Protein AF-A0A7V2N511-F1 (afdb_monomer)

pLDDT: mean 72.21, std 10.95, range [44.34, 90.38]

Radius of gyration: 24.69 Å; Cα contacts (8 Å, |Δi|>4): 48; chains: 1; bounding box: 57×44×59 Å

Mean predicted aligned error: 18.43 Å

Sequence (159 aa):
MSRYIRRYIRRMQRRLGLWLGAESDWLWAHAANCPRCQRRLQRAGRVELALSLLRAEPHAVDLAARANVQAIGTLQRSLRDTPQSRALQRVRPVTFWSWPGWVRLQPLAGAAACLLMILLIRGGLFHSVRTAQRCGRDAMHAYYAQRLGQDLADEIFTA

Solvent-accessible surface area (backbone atoms only — not comparable to full-atom values): 9058 Å² total; per-residue (Å²): 134,63,73,65,59,59,51,51,53,51,53,48,51,52,53,45,46,62,66,65,67,48,88,47,67,68,56,53,56,47,34,74,76,30,73,69,50,37,54,50,49,53,50,51,50,50,51,51,50,51,53,49,49,64,68,66,44,85,72,60,74,55,50,63,19,54,52,38,47,55,55,45,68,74,47,56,70,82,59,45,77,32,71,66,45,55,49,46,48,66,43,58,69,86,52,78,79,76,40,88,63,41,76,77,42,47,65,57,50,51,54,49,50,50,51,48,51,51,48,39,62,74,67,38,49,64,53,52,53,51,48,54,52,47,56,50,50,52,54,50,43,53,56,36,26,76,72,68,37,56,74,59,33,49,59,71,74,73,110

Structure (mmCIF, N/CA/C/O backbone):
data_AF-A0A7V2N511-F1
#
_entry.id   AF-A0A7V2N511-F1
#
loop_
_atom_site.group_PDB
_atom_site.id
_atom_site.type_symbol
_atom_site.label_atom_id
_atom_site.label_alt_id
_atom_site.label_comp_id
_atom_site.label_asym_id
_atom_site.label_entity_id
_atom_site.label_seq_id
_atom_site.pdbx_PDB_ins_code
_atom_site.Cartn_x
_atom_site.Cartn_y
_atom_site.Cartn_z
_atom_site.occupancy
_atom_site.B_iso_or_equiv
_atom_site.auth_seq_id
_atom_site.auth_comp_id
_atom_site.auth_asym_id
_atom_site.auth_atom_id
_atom_site.pdbx_PDB_model_num
ATOM 1 N N . MET A 1 1 ? -14.034 -15.732 15.225 1.00 51.34 1 MET A N 1
ATOM 2 C CA . MET A 1 1 ? -13.844 -16.090 13.796 1.00 51.34 1 MET A CA 1
ATOM 3 C C . MET A 1 1 ? -14.185 -17.567 13.577 1.00 51.34 1 MET A C 1
ATOM 5 O O . MET A 1 1 ? -13.462 -18.435 14.062 1.00 51.34 1 MET A O 1
ATOM 9 N N . SER A 1 2 ? -15.333 -17.845 12.944 1.00 53.03 2 SER A N 1
ATOM 10 C CA . SER A 1 2 ? -15.980 -19.170 12.906 1.00 53.03 2 SER A CA 1
ATOM 11 C C . SER A 1 2 ? -15.117 -20.251 12.237 1.00 53.03 2 SER A C 1
ATOM 13 O O . SER A 1 2 ? -14.504 -20.020 11.191 1.00 53.03 2 SER A O 1
ATOM 15 N N . ARG A 1 3 ? -15.088 -21.459 12.824 1.00 54.47 3 ARG A N 1
ATOM 16 C CA . ARG A 1 3 ? -14.373 -22.643 12.298 1.00 54.47 3 ARG A CA 1
ATOM 17 C C . ARG A 1 3 ? -14.799 -22.987 10.859 1.00 54.47 3 ARG A C 1
ATOM 19 O O . ARG A 1 3 ? -14.005 -23.556 10.112 1.00 54.47 3 ARG A O 1
ATOM 26 N N . TYR A 1 4 ? -16.001 -22.574 10.456 1.00 51.41 4 TYR A N 1
ATOM 27 C CA . TYR A 1 4 ? -16.537 -22.726 9.102 1.00 51.41 4 TYR A CA 1
ATOM 28 C C . TYR A 1 4 ? -15.780 -21.904 8.052 1.00 51.41 4 TYR A C 1
ATOM 30 O O . TYR A 1 4 ? -15.361 -22.444 7.030 1.00 51.41 4 TYR A O 1
ATOM 38 N N . ILE A 1 5 ? -15.505 -20.629 8.341 1.00 55.44 5 ILE A N 1
ATOM 39 C CA . ILE A 1 5 ? -14.792 -19.722 7.425 1.00 55.44 5 ILE A CA 1
ATOM 40 C C . ILE A 1 5 ? -13.360 -20.227 7.198 1.00 55.44 5 ILE A C 1
ATOM 42 O O . ILE A 1 5 ? -12.864 -20.250 6.074 1.00 55.44 5 ILE A O 1
ATOM 46 N N . ARG A 1 6 ? -12.723 -20.759 8.252 1.00 58.78 6 ARG A N 1
ATOM 47 C CA . ARG A 1 6 ? -11.382 -21.360 8.170 1.00 58.78 6 ARG A CA 1
ATOM 48 C C . ARG A 1 6 ? -11.332 -22.624 7.304 1.00 58.78 6 ARG A C 1
ATOM 50 O O . ARG A 1 6 ? -10.305 -22.880 6.682 1.00 58.78 6 ARG A O 1
ATOM 57 N N . ARG A 1 7 ? -12.410 -23.415 7.256 1.00 63.41 7 ARG A N 1
ATOM 58 C CA . ARG A 1 7 ? -12.517 -24.587 6.367 1.00 63.41 7 ARG A CA 1
ATOM 59 C C . ARG A 1 7 ? -12.796 -24.176 4.923 1.00 63.41 7 ARG A C 1
ATOM 61 O O . ARG A 1 7 ? -12.249 -24.790 4.010 1.00 63.41 7 ARG A O 1
ATOM 68 N N . TYR A 1 8 ? -13.589 -23.127 4.725 1.00 62.50 8 TYR A N 1
ATOM 69 C CA . TYR A 1 8 ? -13.904 -22.601 3.401 1.00 62.50 8 TYR A CA 1
ATOM 70 C C . TYR A 1 8 ? -12.673 -21.989 2.718 1.00 62.50 8 TYR A C 1
ATOM 72 O O . TYR A 1 8 ? -12.332 -22.385 1.606 1.00 62.50 8 TYR A O 1
ATOM 80 N N . ILE A 1 9 ? -11.926 -21.136 3.429 1.00 61.34 9 ILE A N 1
ATOM 81 C CA . ILE A 1 9 ? -10.683 -20.530 2.924 1.00 61.34 9 ILE A CA 1
ATOM 82 C C . ILE A 1 9 ? -9.636 -21.604 2.608 1.00 61.34 9 ILE A C 1
ATOM 84 O O . ILE A 1 9 ? -9.028 -21.559 1.545 1.00 61.34 9 ILE A O 1
ATOM 88 N N . ARG A 1 10 ? -9.481 -22.636 3.453 1.00 59.19 10 ARG A N 1
ATOM 89 C CA . ARG A 1 10 ? -8.560 -23.752 3.166 1.00 59.19 10 ARG A CA 1
ATOM 90 C C . ARG A 1 10 ? -8.971 -24.579 1.947 1.00 59.19 10 ARG A C 1
ATOM 92 O O . ARG A 1 10 ? -8.101 -25.043 1.217 1.00 59.19 10 ARG A O 1
ATOM 99 N N . ARG A 1 11 ? -10.273 -24.774 1.701 1.00 60.50 11 ARG A N 1
ATOM 100 C CA . ARG A 1 11 ? -10.750 -25.442 0.475 1.00 60.50 11 ARG A CA 1
ATOM 101 C C . ARG A 1 11 ? -10.500 -24.589 -0.766 1.00 60.50 11 ARG A C 1
ATOM 103 O O . ARG A 1 11 ? -10.072 -25.137 -1.776 1.00 60.50 11 ARG A O 1
ATOM 110 N N . MET A 1 12 ? -10.712 -23.275 -0.683 1.00 56.22 12 MET A N 1
ATOM 111 C CA . MET A 1 12 ? -10.367 -22.348 -1.765 1.00 56.22 12 MET A CA 1
ATOM 112 C C . MET A 1 12 ? -8.866 -22.330 -2.034 1.00 56.22 12 MET A C 1
ATOM 114 O O . MET A 1 12 ? -8.476 -22.506 -3.176 1.00 56.22 12 MET A O 1
ATOM 118 N N . GLN A 1 13 ? -8.026 -22.212 -1.006 1.00 56.38 13 GLN A N 1
ATOM 119 C CA . GLN A 1 13 ? -6.568 -22.211 -1.146 1.00 56.38 13 GLN A CA 1
ATOM 120 C C . GLN A 1 13 ? -6.022 -23.529 -1.704 1.00 56.38 13 GLN A C 1
ATOM 122 O O . GLN A 1 13 ? -5.071 -23.497 -2.468 1.00 56.38 13 GLN A O 1
ATOM 127 N N . ARG A 1 14 ? -6.632 -24.683 -1.395 1.00 56.00 14 ARG A N 1
ATOM 128 C CA . ARG A 1 14 ? -6.251 -25.964 -2.019 1.00 5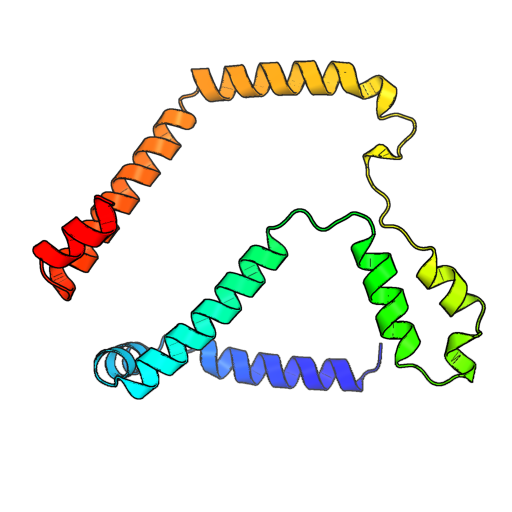6.00 14 ARG A CA 1
ATOM 129 C C . ARG A 1 14 ? -6.663 -26.054 -3.487 1.00 56.00 14 ARG A C 1
ATOM 131 O O . ARG A 1 14 ? -5.902 -26.573 -4.290 1.00 56.00 14 ARG A O 1
ATOM 138 N N . ARG A 1 15 ? -7.841 -25.535 -3.854 1.00 52.47 15 ARG A N 1
ATOM 139 C CA . ARG A 1 15 ? -8.272 -25.471 -5.263 1.00 52.47 15 ARG A CA 1
ATOM 140 C C . ARG A 1 15 ? -7.463 -24.454 -6.066 1.00 52.47 15 ARG A C 1
ATOM 142 O O . ARG A 1 15 ? -7.105 -24.745 -7.196 1.00 52.47 15 ARG A O 1
ATOM 149 N N . LEU A 1 16 ? -7.141 -23.313 -5.463 1.00 52.44 16 LEU A N 1
ATOM 150 C CA . LEU A 1 16 ? -6.261 -22.291 -6.026 1.00 52.44 16 LEU A CA 1
ATOM 151 C C . LEU A 1 16 ? -4.825 -22.804 -6.125 1.00 52.44 16 LEU A C 1
ATOM 153 O O . LEU A 1 16 ? -4.216 -22.617 -7.157 1.00 52.44 16 LEU A O 1
ATOM 157 N N . GLY A 1 17 ? -4.316 -23.528 -5.129 1.00 49.03 17 GLY A N 1
ATOM 158 C CA . GLY A 1 17 ? -2.996 -24.163 -5.176 1.00 49.03 17 GLY A CA 1
ATOM 159 C C . GLY A 1 17 ? -2.886 -25.275 -6.222 1.00 49.03 17 GLY A C 1
ATOM 160 O O . GLY A 1 17 ? -1.815 -25.476 -6.764 1.00 49.03 17 GLY A O 1
ATOM 161 N N . LEU A 1 18 ? -3.985 -25.951 -6.572 1.00 52.47 18 LEU A N 1
ATOM 162 C CA . LEU A 1 18 ? -4.030 -26.877 -7.715 1.00 52.47 18 LEU A CA 1
ATOM 163 C C . LEU A 1 18 ? -4.159 -26.152 -9.067 1.00 52.47 18 LEU A C 1
ATOM 165 O O . LEU A 1 18 ? -3.709 -26.675 -10.077 1.00 52.47 18 LEU A O 1
ATOM 169 N N . TRP A 1 19 ? -4.761 -24.958 -9.092 1.00 49.84 19 TRP A N 1
ATOM 170 C CA . TRP A 1 19 ? -4.888 -24.117 -10.292 1.00 49.84 19 TRP A CA 1
ATOM 171 C C . TRP A 1 19 ? -3.652 -23.249 -10.576 1.00 49.84 19 TRP A C 1
ATOM 173 O O . TRP A 1 19 ? -3.390 -22.930 -11.728 1.00 49.84 19 TRP A O 1
ATOM 183 N N . LEU A 1 20 ? -2.916 -22.855 -9.536 1.00 53.19 20 LEU A N 1
ATOM 184 C CA . LEU A 1 20 ? -1.733 -21.985 -9.586 1.00 53.19 20 LEU A CA 1
ATOM 185 C C . LEU A 1 20 ? -0.424 -22.755 -9.353 1.00 53.19 20 LEU A C 1
ATOM 187 O O . LEU A 1 20 ? 0.637 -22.232 -9.658 1.00 53.19 20 LEU A O 1
ATOM 191 N N . GLY A 1 2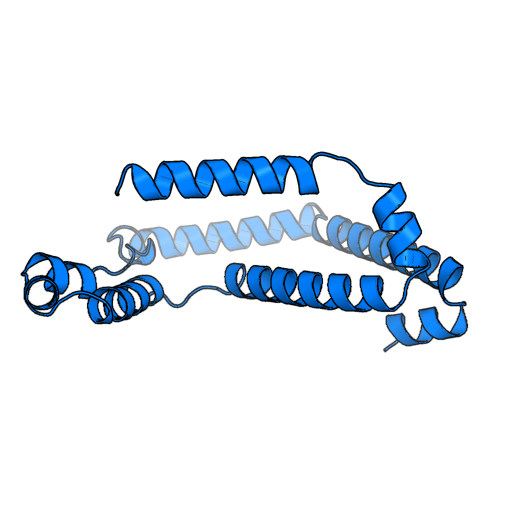1 ? -0.484 -23.966 -8.789 1.00 44.34 21 GLY A N 1
ATOM 192 C CA . GLY A 1 21 ? 0.688 -24.791 -8.459 1.00 44.34 21 GLY A CA 1
ATOM 193 C C . GLY A 1 21 ? 1.076 -25.806 -9.531 1.00 44.34 21 GLY A C 1
ATOM 194 O O . GLY A 1 21 ? 1.987 -26.595 -9.307 1.00 44.34 21 GLY A O 1
ATOM 195 N N . ALA A 1 22 ? 0.404 -25.792 -10.682 1.00 46.91 22 ALA A N 1
ATOM 196 C CA . ALA A 1 22 ? 0.927 -26.386 -11.900 1.00 46.91 22 ALA A CA 1
ATOM 197 C C . ALA A 1 22 ? 1.381 -25.233 -12.797 1.00 46.91 22 ALA A C 1
ATOM 199 O O . ALA A 1 22 ? 0.548 -24.518 -13.362 1.00 46.91 22 ALA A O 1
ATOM 200 N N . GLU A 1 23 ? 2.696 -25.044 -12.901 1.00 55.44 23 GLU A N 1
ATOM 201 C CA . GLU A 1 23 ? 3.308 -24.368 -14.042 1.00 55.44 23 GLU A CA 1
ATOM 202 C C . GLU A 1 23 ? 2.664 -24.931 -15.310 1.00 55.44 23 GLU A C 1
ATOM 204 O O . GLU A 1 23 ? 2.806 -26.104 -15.649 1.00 55.44 23 GLU A O 1
ATOM 209 N N . SER A 1 24 ? 1.809 -24.135 -15.934 1.00 58.62 24 SER A N 1
ATOM 210 C CA . SER A 1 24 ? 0.925 -24.608 -16.988 1.00 58.62 24 SER A CA 1
ATOM 211 C C . SER A 1 24 ? 1.380 -24.011 -18.303 1.00 58.62 24 SER A C 1
ATOM 213 O O . SER A 1 24 ? 0.705 -23.176 -18.900 1.00 58.62 24 SER A O 1
ATOM 215 N N . ASP A 1 25 ? 2.531 -24.480 -18.780 1.00 60.78 25 ASP A N 1
ATOM 216 C CA . ASP A 1 25 ? 3.007 -24.200 -20.138 1.00 60.78 25 ASP A CA 1
ATOM 217 C C . ASP A 1 25 ? 1.912 -24.498 -21.171 1.00 60.78 25 ASP A C 1
ATOM 219 O O . ASP A 1 25 ? 1.709 -23.738 -22.115 1.00 60.78 25 ASP A O 1
ATOM 223 N N . TRP A 1 26 ? 1.106 -25.538 -20.929 1.00 74.12 26 TRP A N 1
ATOM 224 C CA . TRP A 1 26 ? -0.059 -25.873 -21.749 1.00 74.12 26 TRP A CA 1
ATOM 225 C C . TRP A 1 26 ? -1.149 -24.786 -21.732 1.00 74.12 26 TRP A C 1
ATOM 227 O O . TRP A 1 26 ? -1.786 -24.532 -22.754 1.00 74.12 26 TRP A O 1
ATOM 237 N N . LEU A 1 27 ? -1.378 -24.133 -20.588 1.00 68.38 27 LEU A N 1
ATOM 238 C CA . LEU A 1 27 ? -2.401 -23.100 -20.430 1.00 68.38 27 LEU A CA 1
ATOM 239 C C . LEU A 1 27 ? -1.947 -21.803 -21.091 1.00 68.38 27 LEU A C 1
ATOM 241 O O . LEU A 1 27 ? -2.754 -21.152 -21.751 1.00 68.38 27 LEU A O 1
ATOM 245 N N . TRP A 1 28 ? -0.659 -21.467 -20.984 1.00 66.75 28 TRP A N 1
ATOM 246 C CA . TRP A 1 28 ? -0.063 -20.350 -21.713 1.00 66.75 28 TRP A CA 1
ATOM 247 C C . TRP A 1 28 ? -0.038 -20.597 -23.224 1.00 66.75 28 TRP A C 1
ATOM 249 O O . TRP A 1 28 ? -0.435 -19.711 -23.982 1.00 66.75 28 TRP A O 1
ATOM 259 N N . ALA A 1 29 ? 0.315 -21.806 -23.669 1.00 74.88 29 ALA A N 1
ATOM 260 C CA . ALA A 1 29 ? 0.258 -22.199 -25.078 1.00 74.88 29 ALA A CA 1
ATOM 261 C C . ALA A 1 29 ? -1.176 -22.147 -25.636 1.00 74.88 29 ALA A C 1
ATOM 263 O O . ALA A 1 29 ? -1.412 -21.644 -26.734 1.00 74.88 29 ALA A O 1
ATOM 264 N N . HIS A 1 30 ? -2.168 -22.598 -24.862 1.00 79.00 30 HIS A N 1
ATOM 265 C CA . HIS A 1 30 ? -3.575 -22.512 -25.249 1.00 79.00 30 HIS A CA 1
ATOM 266 C C . HIS A 1 30 ? -4.094 -21.067 -25.250 1.00 79.00 30 HIS A C 1
ATOM 268 O O . HIS A 1 30 ? -4.808 -20.659 -26.166 1.00 79.00 30 HIS A O 1
ATOM 274 N N . ALA A 1 31 ? -3.744 -20.273 -24.238 1.00 73.12 31 ALA A N 1
ATOM 275 C CA . ALA A 1 31 ? -4.137 -18.872 -24.147 1.00 73.12 31 ALA A CA 1
ATOM 276 C C . ALA A 1 31 ? -3.542 -18.020 -25.277 1.00 73.12 31 ALA A C 1
ATOM 278 O O . ALA A 1 31 ? -4.206 -17.081 -25.714 1.00 73.12 31 ALA A O 1
ATOM 279 N N . ALA A 1 32 ? -2.347 -18.365 -25.771 1.00 76.44 32 ALA A N 1
ATOM 280 C CA . ALA A 1 32 ? -1.725 -17.716 -26.925 1.00 76.44 32 ALA A CA 1
ATOM 281 C C . ALA A 1 32 ? -2.519 -17.938 -28.224 1.00 76.44 32 ALA A C 1
ATOM 283 O O . ALA A 1 32 ? -2.620 -17.025 -29.038 1.00 76.44 32 ALA A O 1
ATOM 284 N N . ASN A 1 33 ? -3.144 -19.110 -28.381 1.00 83.56 33 ASN A N 1
ATOM 285 C CA . ASN A 1 33 ? -3.871 -19.486 -29.598 1.00 83.56 33 ASN A CA 1
ATOM 286 C C . ASN A 1 33 ? -5.398 -19.295 -29.503 1.00 83.56 33 ASN A C 1
ATOM 288 O O . ASN A 1 33 ? -6.102 -19.448 -30.500 1.00 83.56 33 ASN A O 1
ATOM 292 N N . CYS A 1 34 ? -5.944 -18.968 -28.324 1.00 82.44 34 CYS A N 1
ATOM 293 C CA . CYS A 1 34 ? -7.387 -18.835 -28.111 1.00 82.44 34 CYS A CA 1
ATOM 294 C C . CYS A 1 34 ? -7.794 -17.405 -27.695 1.00 82.44 34 CYS A C 1
ATOM 296 O O . CYS A 1 34 ? -7.634 -17.024 -26.526 1.00 82.44 34 CYS A O 1
ATOM 298 N N . PRO A 1 35 ? -8.461 -16.627 -28.574 1.00 78.69 35 PRO A N 1
ATOM 299 C CA . PRO A 1 35 ? -8.809 -15.231 -28.292 1.00 78.69 35 PRO A CA 1
ATOM 300 C C . PRO A 1 35 ? -9.847 -15.080 -27.168 1.00 78.69 35 PRO A C 1
ATOM 302 O O . PRO A 1 35 ? -9.897 -14.060 -26.478 1.00 78.69 35 PRO A O 1
ATOM 305 N N . ARG A 1 36 ? -10.691 -16.095 -26.935 1.00 78.25 36 ARG A N 1
ATOM 306 C CA . ARG A 1 36 ? -11.638 -16.108 -25.806 1.00 78.25 36 ARG A CA 1
ATOM 307 C C . ARG A 1 36 ? -10.916 -16.226 -24.465 1.00 78.25 36 ARG A C 1
ATOM 309 O O . ARG A 1 36 ? -11.290 -15.532 -23.519 1.00 78.25 36 ARG A O 1
ATOM 316 N N . CYS A 1 37 ? -9.904 -17.086 -24.384 1.00 75.69 37 CYS A N 1
ATOM 317 C CA . CYS A 1 37 ? -9.112 -17.294 -23.174 1.00 75.69 37 CYS A CA 1
ATOM 318 C C . CYS A 1 37 ? -8.201 -16.093 -22.903 1.00 75.69 37 CYS A C 1
ATOM 320 O O . CYS A 1 37 ? -8.148 -15.625 -21.767 1.00 75.69 37 CYS A O 1
ATOM 322 N N . GLN A 1 38 ? -7.618 -15.504 -23.949 1.00 72.50 38 GLN A N 1
ATOM 323 C CA . GLN A 1 38 ? -6.845 -14.267 -23.855 1.00 72.50 38 GLN A CA 1
ATOM 324 C C . GLN A 1 38 ? -7.672 -13.116 -23.259 1.00 72.50 38 GLN A C 1
ATOM 326 O O . GLN A 1 38 ? -7.250 -12.485 -22.292 1.00 72.50 38 GLN A O 1
ATOM 331 N N . ARG A 1 39 ? -8.905 -12.894 -23.744 1.00 74.25 39 ARG A N 1
ATOM 332 C CA . ARG A 1 39 ? -9.803 -11.867 -23.177 1.00 74.25 39 ARG A CA 1
ATOM 333 C C . ARG A 1 39 ? -10.166 -12.136 -21.716 1.00 74.25 39 ARG A C 1
ATOM 335 O O . ARG A 1 39 ? -10.329 -11.193 -20.945 1.00 74.25 39 ARG A O 1
ATOM 342 N N . ARG A 1 40 ? -10.330 -13.403 -21.322 1.00 73.44 40 ARG A N 1
ATOM 343 C CA . ARG A 1 40 ? -10.636 -13.778 -19.929 1.00 73.44 40 ARG A CA 1
ATOM 344 C C . ARG A 1 40 ? -9.447 -13.513 -19.005 1.00 73.44 40 ARG A C 1
ATOM 346 O O . ARG A 1 40 ? -9.643 -12.907 -17.956 1.00 73.44 40 ARG A O 1
ATOM 353 N N . LEU A 1 41 ? -8.240 -13.887 -19.424 1.00 70.06 41 LEU A N 1
ATOM 354 C CA . LEU A 1 41 ? -7.003 -13.630 -18.683 1.00 70.06 41 LEU A CA 1
ATOM 355 C C . LEU A 1 41 ? -6.698 -12.138 -18.579 1.00 70.06 41 LEU A C 1
ATOM 357 O O . LEU A 1 41 ? -6.405 -11.662 -17.492 1.00 70.06 41 LEU A O 1
ATOM 361 N N . GLN A 1 42 ? -6.861 -11.371 -19.658 1.00 71.50 42 GLN A N 1
ATOM 362 C CA . GLN A 1 42 ? -6.687 -9.916 -19.619 1.00 71.50 42 GLN A CA 1
ATOM 363 C C . GLN A 1 42 ? -7.658 -9.242 -18.644 1.00 71.50 42 GLN A C 1
ATOM 365 O O . GLN A 1 42 ? -7.275 -8.317 -17.935 1.00 71.50 42 GLN A O 1
ATOM 370 N N . ARG A 1 43 ? -8.914 -9.701 -18.566 1.00 71.00 43 ARG A N 1
ATOM 371 C CA . ARG A 1 43 ? -9.879 -9.188 -17.580 1.00 71.00 43 ARG A CA 1
ATOM 372 C C . ARG A 1 43 ? -9.476 -9.546 -16.151 1.00 71.00 43 ARG A C 1
ATOM 374 O O . ARG A 1 43 ? -9.534 -8.678 -15.289 1.00 71.00 43 ARG A O 1
ATOM 381 N N . ALA A 1 44 ? -9.054 -10.787 -15.911 1.00 67.12 44 ALA A N 1
ATOM 382 C CA . ALA A 1 44 ? -8.584 -11.225 -14.598 1.00 67.12 44 ALA A CA 1
ATOM 383 C C . ALA A 1 44 ? -7.328 -10.454 -14.162 1.00 67.12 44 ALA A C 1
ATOM 385 O O . ALA A 1 44 ? -7.308 -9.899 -13.069 1.00 67.12 44 ALA A O 1
ATOM 386 N N . GLY A 1 45 ? -6.346 -10.320 -15.057 1.00 68.62 45 GLY A N 1
ATOM 387 C CA . GLY A 1 45 ? -5.132 -9.540 -14.838 1.00 68.62 45 GLY A CA 1
ATOM 388 C C . GLY A 1 45 ? -5.427 -8.066 -14.577 1.00 68.62 45 GLY A C 1
ATOM 389 O O . GLY A 1 45 ? -4.855 -7.496 -13.664 1.00 68.62 45 GLY A O 1
ATOM 390 N N . ARG A 1 46 ? -6.384 -7.446 -15.284 1.00 67.62 46 ARG A N 1
ATOM 391 C CA . ARG A 1 46 ? -6.824 -6.068 -14.986 1.00 67.62 46 ARG A CA 1
ATOM 392 C C . ARG A 1 46 ? -7.439 -5.932 -13.597 1.00 67.62 46 ARG A C 1
ATOM 394 O O . ARG A 1 46 ? -7.191 -4.931 -12.939 1.00 67.62 46 ARG A O 1
ATOM 401 N N . VAL A 1 47 ? -8.228 -6.911 -13.150 1.00 70.25 47 VAL A N 1
ATOM 402 C CA . VAL A 1 47 ? -8.798 -6.913 -11.793 1.00 70.25 47 VAL A CA 1
ATOM 403 C C . VAL A 1 47 ? -7.701 -7.086 -10.752 1.00 70.25 47 VAL A C 1
ATOM 405 O O . VAL A 1 47 ? -7.699 -6.367 -9.763 1.00 70.25 47 VAL A O 1
ATOM 408 N N . GLU A 1 48 ? -6.756 -7.996 -10.973 1.00 69.25 48 GLU A N 1
ATOM 409 C CA . GLU A 1 48 ? -5.622 -8.209 -10.073 1.00 69.25 48 GLU A CA 1
ATOM 410 C C . GLU A 1 48 ? -4.718 -6.976 -9.996 1.00 69.25 48 GLU A C 1
ATOM 412 O O . GLU A 1 48 ? -4.359 -6.544 -8.902 1.00 69.25 48 GLU A O 1
ATOM 417 N N . LEU A 1 49 ? -4.437 -6.350 -11.139 1.00 64.69 49 LEU A N 1
ATOM 418 C CA . LEU A 1 49 ? -3.651 -5.127 -11.235 1.00 64.69 49 LEU A CA 1
ATOM 419 C C . LEU A 1 49 ? -4.394 -3.964 -10.561 1.00 64.69 49 LEU A C 1
ATOM 421 O O . LEU A 1 49 ? -3.815 -3.293 -9.714 1.00 64.69 49 LEU A O 1
ATOM 425 N N . ALA A 1 50 ? -5.697 -3.800 -10.800 1.00 62.56 50 ALA A N 1
ATOM 426 C CA . ALA A 1 50 ? -6.525 -2.832 -10.078 1.00 62.56 50 ALA A CA 1
ATOM 427 C C . ALA A 1 50 ? -6.539 -3.095 -8.563 1.00 62.56 50 ALA A C 1
ATOM 429 O O . ALA A 1 50 ? -6.429 -2.160 -7.777 1.00 62.56 50 ALA A O 1
ATOM 430 N N . LEU A 1 51 ? -6.607 -4.357 -8.130 1.00 67.44 51 LEU A N 1
ATOM 431 C CA . LEU A 1 51 ? -6.553 -4.719 -6.714 1.00 67.44 51 LEU A CA 1
ATOM 432 C C . LEU A 1 51 ? -5.171 -4.438 -6.106 1.00 67.44 51 LEU A C 1
ATOM 434 O O . LEU A 1 51 ? -5.082 -4.037 -4.950 1.00 67.44 51 LEU A O 1
ATOM 438 N N . SER A 1 52 ? -4.096 -4.653 -6.867 1.00 66.75 52 SER A N 1
ATOM 439 C CA . SER A 1 52 ? -2.728 -4.335 -6.449 1.00 66.75 52 SER A CA 1
ATOM 440 C C . SER A 1 52 ? -2.489 -2.829 -6.369 1.00 66.75 52 SER A C 1
ATOM 442 O O . SER A 1 52 ? -1.863 -2.383 -5.416 1.00 66.75 52 SER A O 1
ATOM 444 N N . LEU A 1 53 ? -3.061 -2.045 -7.288 1.00 62.75 53 LEU A N 1
ATOM 445 C CA . LEU A 1 53 ? -3.022 -0.584 -7.254 1.00 62.75 53 LEU A CA 1
ATOM 446 C C . LEU A 1 53 ? -3.822 -0.050 -6.066 1.00 62.75 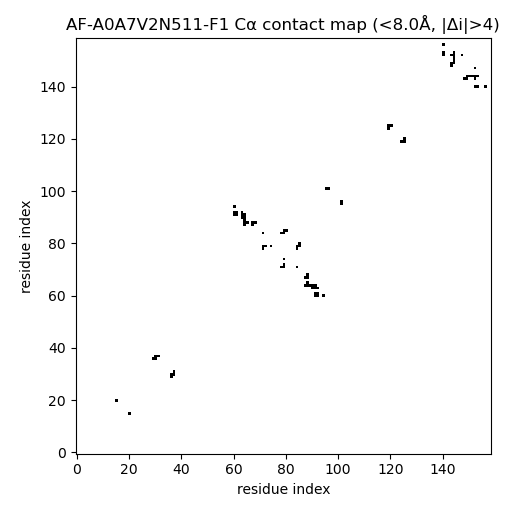53 LEU A C 1
ATOM 448 O O . LEU A 1 53 ? -3.305 0.763 -5.312 1.00 62.75 53 LEU A O 1
ATOM 452 N N . LEU A 1 54 ? -5.016 -0.596 -5.818 1.00 61.47 54 LEU A N 1
ATOM 453 C CA . LEU A 1 54 ? -5.799 -0.283 -4.621 1.00 61.47 54 LEU A CA 1
ATOM 454 C C . LEU A 1 54 ? -5.058 -0.648 -3.333 1.00 61.47 54 LEU A C 1
ATOM 456 O O . LEU A 1 54 ? -5.199 0.062 -2.350 1.00 61.47 54 LEU A O 1
ATOM 460 N N . ARG A 1 55 ? -4.270 -1.736 -3.320 1.00 61.78 55 ARG A N 1
ATOM 461 C CA . ARG A 1 55 ? -3.399 -2.108 -2.186 1.00 61.78 55 ARG A CA 1
ATOM 462 C C . ARG A 1 55 ? -2.177 -1.198 -2.042 1.00 61.78 55 ARG A C 1
ATOM 464 O O . ARG A 1 55 ? -1.699 -1.032 -0.925 1.00 61.78 55 ARG A O 1
ATOM 471 N N . ALA A 1 56 ? -1.660 -0.677 -3.149 1.00 61.91 56 ALA A N 1
ATOM 472 C CA . ALA A 1 56 ? -0.474 0.170 -3.190 1.00 61.91 56 ALA A CA 1
ATOM 473 C C . ALA A 1 56 ? -0.786 1.648 -2.918 1.00 61.91 56 ALA A C 1
ATOM 475 O O . ALA A 1 56 ? 0.104 2.382 -2.491 1.00 61.91 56 ALA A O 1
ATOM 476 N N . GLU A 1 57 ? -2.029 2.091 -3.130 1.00 58.81 57 GLU A N 1
ATOM 477 C CA . GLU A 1 57 ? -2.450 3.428 -2.728 1.00 58.81 57 GLU A CA 1
ATOM 478 C C . GLU A 1 57 ? -2.298 3.598 -1.211 1.00 58.81 57 GLU A C 1
ATOM 480 O O . GLU A 1 57 ? -2.659 2.700 -0.448 1.00 58.81 57 GLU A O 1
ATOM 485 N N . PRO A 1 58 ? -1.801 4.745 -0.725 1.00 58.69 58 PRO A N 1
ATOM 486 C CA . PRO A 1 58 ? -1.822 5.046 0.697 1.00 58.69 58 PRO A CA 1
ATOM 487 C C . PRO A 1 58 ? -3.283 5.110 1.154 1.00 58.69 58 PRO A C 1
ATOM 489 O O . PRO A 1 58 ? -4.014 6.053 0.853 1.00 58.69 58 PRO A O 1
ATOM 492 N N . HIS A 1 59 ? -3.736 4.067 1.851 1.00 63.59 59 HIS A N 1
ATOM 493 C CA . HIS A 1 59 ? -5.119 3.981 2.303 1.00 63.59 59 HIS A CA 1
ATOM 494 C C . HIS A 1 59 ? -5.373 5.131 3.269 1.00 63.59 59 HIS A C 1
ATOM 496 O O . HIS A 1 59 ? -4.593 5.353 4.199 1.00 63.59 59 HIS A O 1
ATOM 502 N N . ALA A 1 60 ? -6.472 5.857 3.067 1.00 64.00 60 ALA A N 1
ATOM 503 C CA . ALA A 1 60 ? -6.832 6.911 3.998 1.00 64.00 60 ALA A CA 1
ATOM 504 C C . ALA A 1 60 ? -6.945 6.326 5.414 1.00 64.00 60 ALA A C 1
ATOM 506 O O . ALA A 1 60 ? -7.438 5.214 5.622 1.00 64.00 60 ALA A O 1
ATOM 507 N N . VAL A 1 61 ? -6.445 7.085 6.386 1.00 65.69 61 VAL A N 1
ATOM 508 C CA . VAL A 1 61 ? -6.253 6.670 7.786 1.00 65.69 61 VAL A CA 1
ATOM 509 C C . VAL A 1 61 ? -7.557 6.174 8.435 1.00 65.69 61 VAL A C 1
ATOM 511 O O . VAL A 1 61 ? -7.545 5.449 9.420 1.00 65.69 61 VAL A O 1
ATOM 514 N N . ASP A 1 62 ? -8.707 6.517 7.869 1.00 69.44 62 ASP A N 1
ATOM 515 C CA . ASP A 1 62 ? -10.043 6.127 8.309 1.00 69.44 62 ASP A CA 1
ATOM 516 C C . ASP A 1 62 ? -10.598 4.859 7.626 1.00 69.44 62 ASP A C 1
ATOM 518 O O . ASP A 1 62 ? -11.728 4.465 7.918 1.00 69.44 62 ASP A O 1
ATOM 522 N N . LEU A 1 63 ? -9.857 4.197 6.726 1.00 75.19 63 LEU A N 1
ATOM 523 C CA . LEU A 1 63 ? -10.356 3.044 5.965 1.00 75.19 63 LEU A CA 1
ATOM 524 C C . LEU A 1 63 ? -10.852 1.923 6.887 1.00 75.19 63 LEU A C 1
ATOM 526 O O . LEU A 1 63 ? -11.921 1.365 6.651 1.00 75.19 63 LEU A O 1
ATOM 530 N N . ALA A 1 64 ? -10.122 1.633 7.966 1.00 74.81 64 ALA A N 1
ATOM 531 C CA . ALA A 1 64 ? -10.528 0.626 8.945 1.00 74.81 64 ALA A CA 1
ATOM 532 C C . ALA A 1 64 ? -11.852 0.997 9.636 1.00 74.81 64 ALA A C 1
ATOM 534 O O . ALA A 1 64 ? -12.735 0.154 9.776 1.00 74.81 64 ALA A O 1
ATOM 535 N N . ALA A 1 65 ? -12.030 2.270 9.999 1.00 77.81 65 ALA A N 1
ATOM 536 C CA . ALA A 1 65 ? -13.269 2.752 10.600 1.00 77.81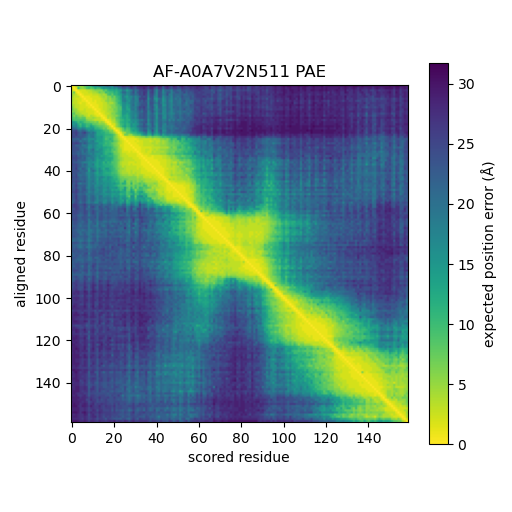 65 ALA A CA 1
ATOM 537 C C . ALA A 1 65 ? -14.442 2.671 9.606 1.00 77.81 65 ALA A C 1
ATOM 539 O O . ALA A 1 65 ? -15.519 2.192 9.959 1.00 77.81 65 ALA A O 1
ATOM 540 N N . ARG A 1 66 ? -14.227 3.051 8.339 1.00 80.81 66 ARG A N 1
ATOM 541 C CA . ARG A 1 66 ? -15.243 2.958 7.275 1.00 80.81 66 ARG A CA 1
ATOM 542 C C . ARG A 1 66 ? -15.621 1.512 6.960 1.00 80.81 66 ARG A C 1
ATOM 544 O O . ARG A 1 66 ? -16.806 1.204 6.842 1.00 80.81 66 ARG A O 1
ATOM 551 N N . ALA A 1 67 ? -14.641 0.614 6.891 1.00 81.62 67 ALA A N 1
ATOM 552 C CA . ALA A 1 67 ? -14.874 -0.817 6.721 1.00 81.62 67 ALA A CA 1
ATOM 553 C C . ALA A 1 67 ? -15.679 -1.397 7.895 1.00 81.62 67 ALA A C 1
ATOM 555 O O . ALA A 1 67 ? -16.624 -2.153 7.673 1.00 81.62 67 ALA A O 1
ATOM 556 N N . ASN A 1 68 ? -15.370 -0.990 9.131 1.00 84.75 68 ASN A N 1
ATOM 557 C CA . ASN A 1 68 ? -16.122 -1.401 10.316 1.00 84.75 68 ASN A CA 1
ATOM 558 C C . ASN A 1 68 ? -17.570 -0.895 10.280 1.00 84.75 68 ASN A C 1
ATOM 560 O O . ASN A 1 68 ? -18.480 -1.664 10.579 1.00 84.75 68 ASN A O 1
ATOM 564 N N . VAL A 1 69 ? -17.811 0.355 9.869 1.00 85.94 69 VAL A N 1
ATOM 565 C CA . VAL A 1 69 ? -19.170 0.904 9.703 1.00 85.94 69 VAL A CA 1
ATOM 566 C C . VAL A 1 69 ? -19.974 0.082 8.694 1.00 85.94 69 VAL A C 1
ATOM 568 O O . VAL A 1 69 ? -21.097 -0.325 8.995 1.00 85.94 69 VAL A O 1
ATOM 571 N N . GLN A 1 70 ? -19.388 -0.227 7.534 1.00 86.94 70 GLN A N 1
ATOM 572 C CA . GLN A 1 70 ? -20.053 -1.034 6.507 1.00 86.94 70 GLN A CA 1
ATOM 573 C C . GLN A 1 70 ? -20.321 -2.466 6.990 1.00 86.94 70 GLN A C 1
ATOM 575 O O . GLN A 1 70 ? -21.433 -2.972 6.846 1.00 86.94 70 GLN A O 1
ATOM 580 N N . ALA A 1 71 ? -19.345 -3.103 7.643 1.00 86.00 71 ALA A N 1
ATOM 581 C CA . ALA A 1 71 ? -19.503 -4.444 8.198 1.00 86.00 71 ALA A CA 1
ATOM 582 C C . ALA A 1 71 ? -20.598 -4.497 9.276 1.00 86.00 71 ALA A C 1
ATOM 584 O O . ALA A 1 71 ? -21.444 -5.391 9.244 1.00 86.00 71 ALA A O 1
ATOM 585 N N . ILE A 1 72 ? -20.645 -3.519 10.187 1.00 88.19 72 ILE A N 1
ATOM 586 C CA . ILE A 1 72 ? -21.689 -3.417 11.218 1.00 88.19 72 I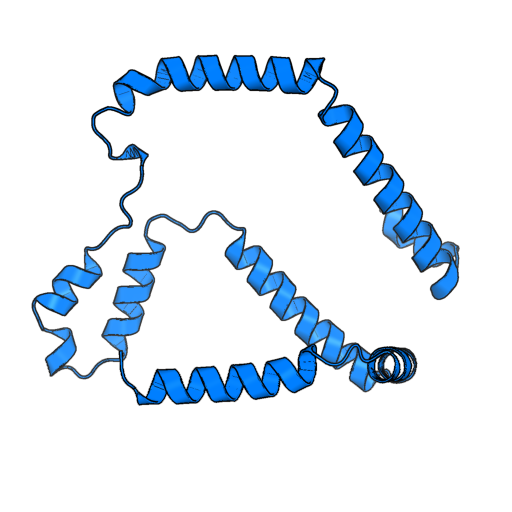LE A CA 1
ATOM 587 C C . ILE A 1 72 ? -23.069 -3.216 10.577 1.00 88.19 72 ILE A C 1
ATOM 589 O O . ILE A 1 72 ? -24.041 -3.815 11.035 1.00 88.19 72 ILE A O 1
ATOM 593 N N . GLY A 1 73 ? -23.160 -2.459 9.479 1.00 85.56 73 GLY A N 1
ATOM 594 C CA . GLY A 1 73 ? -24.398 -2.281 8.713 1.00 85.56 73 GLY A CA 1
ATOM 595 C C . GLY A 1 73 ? -25.022 -3.594 8.222 1.00 85.56 73 GLY A C 1
ATOM 596 O O . GLY A 1 73 ? -26.246 -3.697 8.150 1.00 85.56 73 GLY A O 1
ATOM 597 N N . THR A 1 74 ? -24.204 -4.622 7.969 1.00 90.38 74 THR A N 1
ATOM 598 C CA . THR A 1 74 ? -24.675 -5.954 7.543 1.00 90.38 74 THR A CA 1
ATOM 599 C C . THR A 1 74 ? -25.151 -6.853 8.690 1.00 90.38 74 THR A C 1
ATOM 601 O O . THR A 1 74 ? -25.796 -7.872 8.446 1.00 90.38 74 THR A O 1
ATOM 604 N N . LEU A 1 75 ? -24.869 -6.496 9.949 1.00 86.81 75 LEU A N 1
ATOM 605 C CA . LEU A 1 75 ? -25.256 -7.293 11.116 1.00 86.81 75 LEU A CA 1
ATOM 606 C C . LEU A 1 75 ? -26.748 -7.134 11.445 1.00 86.81 75 LEU A C 1
ATOM 608 O O . LEU A 1 75 ? -27.410 -6.188 11.018 1.00 86.81 75 LEU A O 1
ATOM 612 N N . GLN A 1 76 ? -27.295 -8.043 12.252 1.00 88.25 76 GLN A N 1
ATOM 613 C CA . GLN A 1 76 ? -28.645 -7.899 12.807 1.00 88.25 76 GLN A CA 1
ATOM 614 C C . GLN A 1 76 ? -28.710 -6.723 13.795 1.00 88.25 76 GLN A C 1
ATOM 616 O O . GLN A 1 76 ? -27.712 -6.384 14.430 1.00 88.25 76 GLN A O 1
ATOM 621 N N . ARG A 1 77 ? -29.891 -6.109 13.952 1.00 86.62 77 ARG A N 1
ATOM 622 C CA . ARG A 1 77 ? -30.083 -4.883 14.752 1.00 86.62 77 ARG A CA 1
ATOM 623 C C . ARG A 1 77 ? -29.576 -5.012 16.195 1.00 86.62 77 ARG A C 1
ATOM 625 O O . ARG A 1 77 ? -28.870 -4.129 16.665 1.00 86.62 77 ARG A O 1
ATOM 632 N N . SER A 1 78 ? -29.822 -6.155 16.837 1.00 86.81 78 SER A N 1
ATOM 633 C CA . SER A 1 78 ? -29.349 -6.467 18.196 1.00 86.81 78 SER A CA 1
ATOM 634 C C . SER A 1 78 ? -27.826 -6.419 18.347 1.00 86.81 78 SER A C 1
ATOM 636 O O . SER A 1 78 ? -27.326 -6.068 19.409 1.00 86.81 78 SER A O 1
ATOM 638 N N . LEU A 1 79 ? -27.084 -6.739 17.283 1.00 82.56 79 LEU A N 1
ATOM 639 C CA . LEU A 1 79 ? -25.623 -6.698 17.255 1.00 82.56 79 LEU A CA 1
ATOM 640 C C . LEU A 1 79 ? -25.084 -5.313 16.878 1.00 82.56 79 LEU A C 1
ATOM 642 O O . LEU A 1 79 ? -23.959 -4.988 17.257 1.00 82.56 79 LEU A O 1
ATOM 646 N N . ARG A 1 80 ? -25.863 -4.483 16.171 1.00 84.00 80 ARG A N 1
ATOM 647 C CA . ARG A 1 80 ? -25.462 -3.112 15.799 1.00 84.00 80 ARG A CA 1
ATOM 648 C C . ARG A 1 80 ? -25.437 -2.163 16.988 1.00 84.00 80 ARG A C 1
ATOM 650 O O . ARG A 1 80 ? -24.523 -1.351 17.084 1.00 84.00 80 ARG A O 1
ATOM 657 N N . ASP A 1 81 ? -26.400 -2.297 17.894 1.00 87.12 81 ASP A N 1
ATOM 658 C CA . ASP A 1 81 ? -26.578 -1.367 19.015 1.00 87.12 81 ASP A CA 1
ATOM 659 C C . ASP A 1 81 ? -25.722 -1.709 20.245 1.00 87.12 81 ASP A C 1
ATOM 661 O O . ASP A 1 81 ? -25.802 -1.039 21.276 1.00 87.12 81 ASP A O 1
ATOM 665 N N . THR A 1 82 ? -24.852 -2.716 20.136 1.00 89.12 82 THR A N 1
ATOM 666 C CA . THR A 1 82 ? -23.962 -3.114 21.228 1.00 89.12 82 THR A CA 1
ATOM 667 C C . THR A 1 82 ? -22.851 -2.086 21.468 1.00 89.12 82 THR A C 1
ATOM 669 O O . THR A 1 82 ? -22.372 -1.423 20.537 1.00 89.12 82 THR A O 1
ATOM 672 N N . PRO A 1 83 ? -22.356 -1.977 22.714 1.00 85.81 83 PRO A N 1
ATOM 673 C CA . PRO A 1 83 ? -21.208 -1.130 23.023 1.00 85.81 83 PRO A CA 1
ATOM 674 C C . PRO A 1 83 ? -19.945 -1.554 22.257 1.00 85.81 83 PRO A C 1
ATOM 676 O O . PRO A 1 83 ? -19.148 -0.690 21.891 1.00 85.81 83 PRO A O 1
ATOM 679 N N . GLN A 1 84 ? -19.777 -2.847 21.937 1.00 85.50 84 GLN A N 1
ATOM 680 C CA . GLN A 1 84 ? -18.641 -3.313 21.133 1.00 85.50 84 GLN A CA 1
ATOM 681 C C . GLN A 1 84 ? -18.709 -2.800 19.688 1.00 85.50 84 GLN A C 1
ATOM 683 O O . GLN A 1 84 ? -17.693 -2.362 19.149 1.00 85.50 84 GLN A O 1
ATOM 688 N N . SER A 1 85 ? -19.896 -2.786 19.075 1.00 84.31 85 SER A N 1
ATOM 689 C CA . SER A 1 85 ? -20.087 -2.217 17.736 1.00 84.31 85 SER A CA 1
ATOM 690 C C . SER A 1 85 ? -19.798 -0.714 17.712 1.00 84.31 85 SER A C 1
ATOM 692 O O . SER A 1 85 ? -19.108 -0.237 16.812 1.00 84.31 85 SER A O 1
ATOM 694 N N . ARG A 1 86 ? -20.215 0.035 18.742 1.00 84.38 86 ARG A N 1
ATOM 695 C CA . ARG A 1 86 ? -19.873 1.466 18.880 1.00 84.38 86 ARG A CA 1
ATOM 696 C C . ARG A 1 86 ? -18.375 1.700 19.087 1.00 84.38 86 ARG A C 1
ATOM 698 O O . ARG A 1 86 ? -17.833 2.663 18.547 1.00 84.38 86 ARG A O 1
ATOM 705 N N . ALA A 1 87 ? -17.697 0.829 19.835 1.00 84.38 87 ALA A N 1
ATOM 706 C CA . ALA A 1 87 ? -16.249 0.897 20.009 1.00 84.38 87 ALA A CA 1
ATOM 707 C C . ALA A 1 87 ? -15.517 0.672 18.675 1.00 84.38 87 ALA A C 1
ATOM 709 O O . ALA A 1 87 ? -14.655 1.467 18.316 1.00 84.38 87 ALA A O 1
ATOM 710 N N . LEU A 1 88 ? -15.922 -0.337 17.894 1.00 82.12 88 LEU A N 1
ATOM 711 C CA . LEU A 1 88 ? -15.332 -0.668 16.589 1.00 82.12 88 LEU A CA 1
ATOM 712 C C . LEU A 1 88 ? -15.462 0.452 15.545 1.00 82.12 88 LEU A C 1
ATOM 714 O O . LEU A 1 88 ? -14.566 0.614 14.718 1.00 82.12 88 LEU A O 1
ATOM 718 N N . GLN A 1 89 ? -16.531 1.253 15.598 1.00 82.31 89 GLN A N 1
ATOM 719 C CA . GLN A 1 89 ? -16.698 2.433 14.734 1.00 82.31 89 GLN A CA 1
ATOM 720 C C . GLN A 1 89 ? -15.698 3.553 15.052 1.00 82.31 89 GLN A C 1
ATOM 722 O O . GLN A 1 89 ? -15.398 4.380 14.194 1.00 82.31 89 GLN A O 1
ATOM 727 N N . ARG A 1 90 ? -15.186 3.593 16.288 1.00 77.94 90 ARG A N 1
ATOM 728 C CA . ARG A 1 90 ? -14.236 4.610 16.761 1.00 77.94 90 ARG A CA 1
ATOM 729 C C . ARG A 1 90 ? -12.782 4.154 16.683 1.00 77.94 90 ARG A C 1
ATOM 731 O O . ARG A 1 90 ? -11.892 4.981 16.865 1.00 77.94 90 ARG A O 1
ATOM 738 N N . VAL A 1 91 ? -12.529 2.872 16.405 1.00 74.00 91 VAL A N 1
ATOM 739 C CA . VAL A 1 91 ? -11.170 2.355 16.216 1.00 74.00 91 VAL A CA 1
ATOM 740 C C . VAL A 1 91 ? -10.578 2.990 14.965 1.00 74.00 91 VAL A C 1
ATOM 742 O O . VAL A 1 91 ? -10.950 2.667 13.837 1.00 74.00 91 VAL A O 1
ATOM 745 N N . ARG A 1 92 ? -9.629 3.897 15.181 1.00 65.31 92 ARG A N 1
ATOM 746 C CA . ARG A 1 92 ? -8.713 4.364 14.146 1.00 65.31 92 ARG A CA 1
ATOM 747 C C . ARG A 1 92 ? -7.436 3.525 14.221 1.00 65.31 92 ARG A C 1
ATOM 749 O O . ARG A 1 92 ? -7.050 3.130 15.324 1.00 65.31 92 ARG A O 1
ATOM 756 N N . PRO A 1 93 ? -6.785 3.224 13.087 1.00 62.75 93 PRO A N 1
ATOM 757 C CA . PRO A 1 93 ? -5.452 2.650 13.123 1.00 62.75 93 PRO A CA 1
ATOM 758 C C . PRO A 1 93 ? -4.550 3.602 13.906 1.00 62.75 93 PRO A C 1
ATOM 760 O O . PRO A 1 93 ? -4.599 4.818 13.709 1.00 62.75 93 PRO A O 1
ATOM 763 N N . VAL A 1 94 ? -3.760 3.045 14.821 1.00 60.22 94 VAL A N 1
ATOM 764 C CA . VAL A 1 94 ? -2.751 3.808 15.553 1.00 60.22 94 VAL A CA 1
ATOM 765 C C . VAL A 1 94 ? -1.724 4.251 14.520 1.00 60.22 94 VAL A C 1
ATOM 767 O O . VAL A 1 94 ? -0.924 3.448 14.042 1.00 60.22 94 VAL A O 1
ATOM 770 N N . THR A 1 95 ? -1.801 5.507 14.089 1.00 62.50 95 THR A N 1
ATOM 771 C CA . THR A 1 95 ? -0.794 6.070 13.199 1.00 62.50 95 THR A CA 1
ATOM 772 C C . THR A 1 95 ? 0.450 6.333 14.022 1.00 62.50 95 THR A C 1
ATOM 774 O O . THR A 1 95 ? 0.382 6.845 15.134 1.00 62.50 95 THR A O 1
ATOM 777 N N . PHE A 1 96 ? 1.620 6.000 13.489 1.00 59.88 96 PHE A N 1
ATOM 778 C CA . PHE A 1 96 ? 2.861 6.186 14.240 1.00 59.88 96 PHE A CA 1
ATOM 779 C C . PHE A 1 96 ? 3.129 7.670 14.589 1.00 59.88 96 PHE A C 1
ATOM 781 O O . PHE A 1 96 ? 3.830 7.972 15.551 1.00 59.88 96 PHE A O 1
ATOM 788 N N . TRP A 1 97 ? 2.494 8.595 13.858 1.00 56.75 97 TRP A N 1
ATOM 789 C CA . TRP A 1 97 ? 2.518 10.039 14.110 1.00 56.75 97 TRP A CA 1
ATOM 790 C C . TRP A 1 97 ? 1.773 10.466 15.376 1.00 56.75 97 TRP A C 1
ATOM 792 O O . TRP A 1 97 ? 1.999 11.573 15.854 1.00 56.75 97 TRP A O 1
ATOM 802 N N . SER A 1 98 ? 0.904 9.621 15.941 1.00 61.31 98 SER A N 1
ATOM 803 C CA . SER A 1 98 ? 0.226 9.919 17.207 1.00 61.31 98 SER A CA 1
ATOM 804 C C . SER A 1 98 ? 1.095 9.621 18.434 1.00 61.31 98 SER A C 1
ATOM 806 O O . SER A 1 98 ? 0.616 9.739 19.561 1.00 61.31 98 SER A O 1
ATOM 808 N N . TRP A 1 99 ? 2.349 9.191 18.248 1.00 63.06 99 TRP A N 1
ATOM 809 C CA . TRP A 1 99 ? 3.253 8.924 19.360 1.00 63.06 99 TRP A CA 1
ATOM 810 C C . TRP A 1 99 ? 3.830 10.238 19.921 1.00 63.06 99 TRP A C 1
ATOM 812 O O . TRP A 1 99 ? 4.435 11.001 19.165 1.00 63.06 99 TRP A O 1
ATOM 822 N N . PRO A 1 100 ? 3.734 10.506 21.240 1.00 67.81 100 PRO A N 1
ATOM 823 C CA . PRO A 1 100 ? 4.210 11.758 21.849 1.00 67.81 100 PRO A CA 1
ATOM 824 C C . PRO A 1 100 ? 5.706 12.051 21.638 1.00 67.81 100 PRO A C 1
ATOM 826 O O . PRO A 1 100 ? 6.141 13.195 21.762 1.00 67.81 100 PRO A O 1
ATOM 829 N N . GLY A 1 101 ? 6.507 11.026 21.329 1.00 69.31 101 GLY A N 1
ATOM 830 C CA . GLY A 1 101 ? 7.933 11.157 21.016 1.00 69.31 101 GLY A CA 1
ATOM 831 C C . GLY A 1 101 ? 8.230 11.616 19.584 1.00 69.31 101 GLY A C 1
ATOM 832 O O . GLY A 1 101 ? 9.336 12.080 19.317 1.00 69.31 101 GLY A O 1
ATOM 833 N N . TRP A 1 102 ? 7.259 11.535 18.668 1.00 68.69 102 TRP A N 1
ATOM 834 C CA . TRP A 1 102 ? 7.461 11.825 17.245 1.00 68.69 102 TRP A CA 1
ATOM 835 C C . TRP A 1 102 ? 7.862 13.281 16.986 1.00 68.69 102 TRP A C 1
ATOM 837 O O . TRP A 1 102 ? 8.790 13.533 16.225 1.00 68.69 102 TRP A O 1
ATOM 847 N N 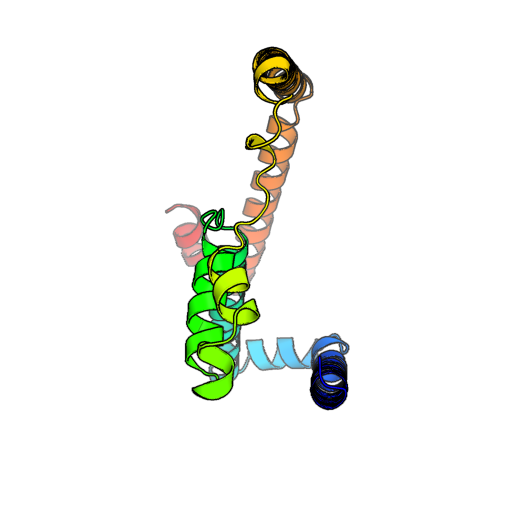. VAL A 1 103 ? 7.255 14.232 17.703 1.00 69.56 103 VAL A N 1
ATOM 848 C CA . VAL A 1 103 ? 7.575 15.669 17.596 1.00 69.56 103 VAL A CA 1
ATOM 849 C C . VAL A 1 103 ? 9.044 15.950 17.933 1.00 69.56 103 VAL A C 1
ATOM 851 O O . VAL A 1 103 ? 9.682 16.781 17.293 1.00 69.56 103 VAL A O 1
ATOM 854 N N . ARG A 1 104 ? 9.619 15.216 18.895 1.00 74.69 104 ARG A N 1
ATOM 855 C CA . ARG A 1 104 ? 11.041 15.342 19.264 1.00 74.69 104 ARG A CA 1
ATOM 856 C C . ARG A 1 104 ? 11.980 14.671 18.262 1.00 74.69 104 ARG A C 1
ATOM 858 O O . ARG A 1 104 ? 13.123 15.091 18.123 1.00 74.69 104 ARG A O 1
ATOM 865 N N . LEU A 1 105 ? 11.507 13.642 17.563 1.00 72.50 105 LEU A N 1
ATOM 866 C CA . LEU A 1 105 ? 12.282 12.892 16.572 1.00 72.50 105 LEU A CA 1
ATOM 867 C C . LEU A 1 105 ? 12.188 13.482 15.162 1.00 72.50 105 LEU A C 1
ATOM 869 O O . LEU A 1 105 ? 13.024 13.170 14.323 1.00 72.50 105 LEU A O 1
ATOM 873 N N . GLN A 1 106 ? 11.216 14.354 14.900 1.00 72.38 106 GLN A N 1
ATOM 874 C CA . GLN A 1 106 ? 11.003 14.992 13.604 1.00 72.38 106 GLN A CA 1
ATOM 875 C C . GLN A 1 106 ? 12.257 15.681 13.015 1.00 72.38 106 GLN A C 1
ATOM 877 O O . GLN A 1 106 ? 12.551 15.428 11.844 1.00 72.38 106 GLN A O 1
ATOM 882 N N . PRO A 1 107 ? 13.050 16.481 13.762 1.00 78.00 107 PRO A N 1
ATOM 883 C CA . PRO A 1 107 ? 14.277 17.069 13.213 1.00 78.00 107 PRO A CA 1
ATOM 884 C C . PRO A 1 107 ? 15.361 16.021 12.911 1.00 78.00 107 PRO A C 1
ATOM 886 O O . PRO A 1 107 ? 16.052 16.126 11.898 1.00 78.00 107 PRO A O 1
ATOM 889 N N . LEU A 1 108 ? 15.473 14.970 13.733 1.00 79.56 108 LEU A N 1
ATOM 890 C CA . LEU A 1 108 ? 16.404 13.857 13.504 1.00 79.56 108 LEU A CA 1
ATOM 891 C C . LEU A 1 108 ? 16.003 13.032 12.276 1.00 79.56 108 LEU A C 1
ATOM 893 O O . LEU A 1 108 ? 16.860 12.655 11.483 1.00 79.56 108 LEU A O 1
ATOM 897 N N . ALA A 1 109 ? 14.704 12.799 12.084 1.00 79.50 109 ALA A N 1
ATOM 898 C CA . ALA A 1 109 ? 14.168 12.129 10.906 1.00 79.50 109 ALA A CA 1
ATOM 899 C C . ALA A 1 109 ? 14.420 12.946 9.629 1.00 79.50 109 ALA A C 1
ATOM 901 O O . ALA A 1 109 ? 14.794 12.373 8.609 1.00 79.50 109 ALA A O 1
ATOM 902 N N . GLY A 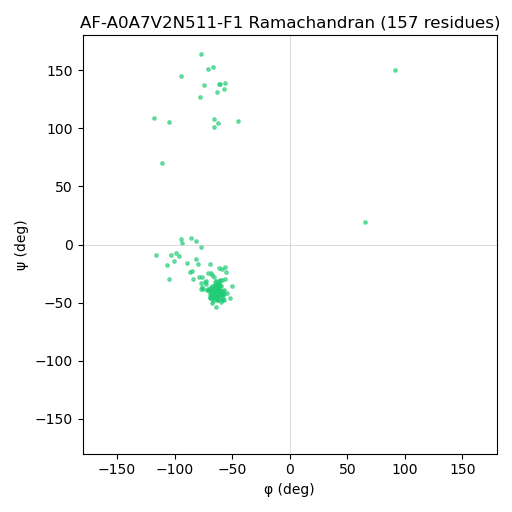1 110 ? 14.282 14.276 9.692 1.00 80.19 110 GLY A N 1
ATOM 903 C CA . GLY A 1 110 ? 14.619 15.172 8.583 1.00 80.19 110 GLY A CA 1
ATOM 904 C C . GLY A 1 110 ? 16.102 15.106 8.207 1.00 80.19 110 GLY A C 1
ATOM 905 O O . GLY A 1 110 ? 16.434 14.910 7.039 1.00 80.19 110 GLY A O 1
ATOM 906 N N . ALA A 1 111 ? 17.000 15.181 9.194 1.00 88.38 111 ALA A N 1
ATOM 907 C CA . ALA A 1 111 ? 18.441 15.052 8.967 1.00 88.38 111 ALA A CA 1
ATOM 908 C C . ALA A 1 111 ? 18.824 13.666 8.416 1.00 88.38 111 ALA A C 1
ATOM 910 O O . ALA A 1 111 ? 19.612 13.569 7.474 1.00 88.38 111 ALA A O 1
ATOM 911 N N . ALA A 1 112 ? 18.227 12.598 8.953 1.00 85.94 112 ALA A N 1
ATOM 912 C CA . ALA A 1 112 ? 18.431 11.234 8.476 1.00 85.94 112 ALA A CA 1
ATOM 913 C C . ALA A 1 112 ? 17.925 11.043 7.039 1.00 85.94 112 ALA A C 1
ATOM 915 O O . ALA A 1 112 ? 18.605 10.409 6.237 1.00 85.94 112 ALA A O 1
ATOM 916 N N . ALA A 1 113 ? 16.777 11.626 6.683 1.00 87.31 113 ALA A N 1
ATOM 917 C CA . ALA A 1 113 ? 16.258 11.601 5.318 1.00 87.31 113 ALA A CA 1
ATOM 918 C C . ALA A 1 113 ? 17.190 12.341 4.344 1.00 87.31 113 ALA A C 1
ATOM 920 O O . ALA A 1 113 ? 17.476 11.825 3.265 1.00 87.31 113 ALA A O 1
ATOM 921 N N . CYS A 1 114 ? 17.728 13.502 4.732 1.00 88.00 114 CYS A N 1
ATOM 922 C CA . CYS A 1 114 ? 18.714 14.228 3.928 1.00 88.00 114 CYS A CA 1
ATOM 923 C C . CYS A 1 114 ? 20.010 13.428 3.739 1.00 88.00 114 CYS A C 1
ATOM 925 O O . CYS A 1 114 ? 20.499 13.309 2.617 1.00 88.00 114 CYS A O 1
ATOM 927 N N . LEU A 1 115 ? 20.547 12.830 4.807 1.00 88.81 115 LEU A N 1
ATOM 928 C CA . LEU A 1 115 ? 21.727 11.964 4.727 1.00 88.81 115 LEU A CA 1
ATOM 929 C C . LEU A 1 115 ? 21.475 10.736 3.851 1.00 88.81 115 LEU A C 1
ATOM 931 O O . LEU A 1 115 ? 22.314 10.399 3.019 1.00 88.81 115 LEU A O 1
ATOM 935 N N . LEU A 1 116 ? 20.308 10.104 3.986 1.00 88.81 116 LEU A N 1
ATOM 936 C CA . LEU A 1 116 ? 19.900 8.991 3.139 1.00 88.81 116 LEU A CA 1
ATOM 937 C C . LEU A 1 116 ? 19.839 9.420 1.670 1.00 88.81 116 LEU A C 1
ATOM 939 O O . LEU A 1 116 ? 20.389 8.729 0.823 1.00 88.81 116 LEU A O 1
ATOM 943 N N . MET A 1 117 ? 19.244 10.573 1.356 1.00 84.56 117 MET A N 1
ATOM 944 C CA . MET A 1 117 ? 19.208 11.099 -0.012 1.00 84.56 117 MET A CA 1
ATOM 945 C C . MET A 1 117 ? 20.612 11.340 -0.572 1.00 84.56 117 MET A C 1
ATOM 947 O O . MET A 1 117 ? 20.896 10.941 -1.700 1.00 84.56 117 MET A O 1
ATOM 951 N N . ILE A 1 118 ? 21.518 11.918 0.220 1.00 87.75 118 ILE A N 1
ATOM 952 C CA . ILE A 1 118 ? 22.918 12.116 -0.179 1.00 87.75 118 ILE A CA 1
ATOM 953 C C . ILE A 1 118 ? 23.606 10.767 -0.430 1.00 87.75 118 ILE A C 1
ATOM 955 O O . ILE A 1 118 ? 24.299 10.615 -1.436 1.00 87.75 118 ILE A O 1
ATOM 959 N N . LEU A 1 119 ? 23.387 9.770 0.430 1.00 84.12 119 LEU A N 1
ATOM 960 C CA . LEU A 1 119 ? 23.923 8.417 0.260 1.00 84.12 119 LEU A CA 1
ATOM 961 C C . LEU A 1 119 ? 23.341 7.712 -0.971 1.00 84.12 119 LEU A C 1
ATOM 963 O O . LEU A 1 119 ? 24.078 7.037 -1.681 1.00 84.12 119 LEU A O 1
ATOM 967 N N . LEU A 1 120 ? 22.055 7.898 -1.271 1.00 79.94 120 LEU A N 1
ATOM 968 C CA . LEU A 1 120 ? 21.402 7.338 -2.458 1.00 79.94 120 LEU A CA 1
ATOM 969 C C . LEU A 1 120 ? 21.929 7.964 -3.755 1.00 79.94 120 LEU A C 1
ATOM 971 O O . LEU A 1 120 ? 22.122 7.260 -4.749 1.00 79.94 120 LEU A O 1
ATOM 975 N N . ILE A 1 121 ? 22.189 9.275 -3.740 1.00 81.69 121 ILE A N 1
ATOM 976 C CA . ILE A 1 121 ? 22.799 10.002 -4.859 1.00 81.69 121 ILE A CA 1
ATOM 977 C C . ILE A 1 121 ? 24.249 9.546 -5.048 1.00 81.69 121 ILE A C 1
ATOM 979 O O . ILE A 1 121 ? 24.642 9.173 -6.151 1.00 81.69 121 ILE A O 1
ATOM 983 N N . ARG A 1 122 ? 25.039 9.532 -3.970 1.00 78.31 122 ARG A N 1
ATOM 984 C CA . ARG A 1 122 ? 26.476 9.232 -4.016 1.00 78.31 122 ARG A CA 1
ATOM 985 C C . ARG A 1 122 ? 26.768 7.747 -4.239 1.00 78.31 122 ARG A C 1
ATOM 987 O O . ARG A 1 122 ? 27.744 7.419 -4.900 1.00 78.31 12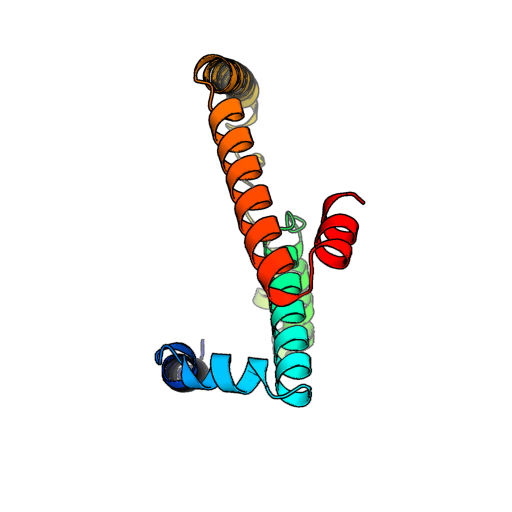2 ARG A O 1
ATOM 994 N N . GLY A 1 123 ? 25.910 6.864 -3.734 1.00 75.56 123 GLY A N 1
ATOM 995 C CA . GLY A 1 123 ? 25.971 5.418 -3.947 1.00 75.56 123 GLY A CA 1
ATOM 996 C C . GLY A 1 123 ? 25.476 4.975 -5.324 1.00 75.56 123 GLY A C 1
ATOM 997 O O . GLY A 1 123 ? 25.490 3.784 -5.617 1.00 75.56 123 GLY A O 1
ATOM 998 N N . GLY A 1 124 ? 25.012 5.902 -6.172 1.00 73.88 124 GLY A N 1
ATOM 999 C CA . GLY A 1 124 ? 24.600 5.586 -7.538 1.00 73.88 124 GLY A CA 1
ATOM 1000 C C . GLY A 1 124 ? 23.373 4.675 -7.619 1.00 73.88 124 GLY A C 1
ATOM 1001 O O . GLY A 1 124 ? 23.124 4.088 -8.671 1.00 73.88 124 GLY A O 1
ATOM 1002 N N . LEU A 1 125 ? 22.568 4.562 -6.554 1.00 73.50 125 LEU A N 1
ATOM 1003 C CA . LEU A 1 125 ? 21.373 3.712 -6.563 1.00 73.50 125 LEU A CA 1
ATOM 1004 C C . LEU A 1 125 ? 20.379 4.182 -7.635 1.00 73.50 125 LEU A C 1
ATOM 1006 O O . LEU A 1 125 ? 19.773 3.373 -8.330 1.00 73.50 125 LEU A O 1
ATOM 1010 N N . PHE A 1 126 ? 20.298 5.497 -7.851 1.00 72.06 126 PHE A N 1
ATOM 1011 C CA . PHE A 1 126 ? 19.546 6.076 -8.964 1.00 72.06 126 PHE A CA 1
ATOM 1012 C C . PHE A 1 126 ? 20.073 5.642 -10.332 1.00 72.06 126 PHE A C 1
ATOM 1014 O O . PHE A 1 126 ? 19.286 5.488 -11.264 1.00 72.06 126 PHE A O 1
ATOM 1021 N N . HIS A 1 127 ? 21.384 5.431 -10.469 1.00 72.62 127 HIS A N 1
ATOM 1022 C CA . HIS A 1 127 ? 21.959 4.904 -11.699 1.00 72.62 127 HIS A CA 1
ATOM 1023 C C . HIS A 1 127 ? 21.563 3.438 -11.888 1.00 72.62 127 HIS A C 1
ATOM 1025 O O . HIS A 1 127 ? 21.047 3.101 -12.943 1.00 72.62 127 HIS A O 1
ATOM 1031 N N . SER A 1 128 ? 21.670 2.608 -10.848 1.00 72.81 128 SER A N 1
ATOM 1032 C CA . SER A 1 128 ? 21.232 1.204 -10.884 1.00 72.81 128 SER A CA 1
ATOM 1033 C C . SER A 1 128 ? 19.746 1.053 -11.231 1.00 72.81 128 SER A C 1
ATOM 1035 O O . SER A 1 128 ? 19.398 0.293 -12.130 1.00 72.81 128 SER A O 1
ATOM 1037 N N . VAL A 1 129 ? 18.864 1.842 -10.605 1.00 76.94 129 VAL A N 1
ATOM 1038 C CA . VAL A 1 129 ? 17.422 1.831 -10.905 1.00 76.94 129 VAL A CA 1
ATOM 1039 C C . VAL A 1 129 ? 17.153 2.270 -12.343 1.00 76.94 129 VAL A C 1
ATOM 1041 O O . VAL A 1 129 ? 16.372 1.627 -13.039 1.00 76.94 129 VAL A O 1
ATOM 1044 N N . ARG A 1 130 ? 17.823 3.324 -12.827 1.00 75.56 130 ARG A N 1
ATOM 1045 C CA . ARG A 1 130 ? 17.695 3.767 -14.225 1.00 75.56 130 ARG A CA 1
ATOM 1046 C C . ARG A 1 130 ? 18.216 2.721 -15.207 1.00 75.56 130 ARG A C 1
ATOM 1048 O O . ARG A 1 130 ? 17.612 2.539 -16.258 1.00 75.56 130 ARG A O 1
ATOM 1055 N N . THR A 1 131 ? 19.300 2.029 -14.877 1.00 78.12 131 THR A N 1
ATOM 1056 C CA . THR A 1 131 ? 19.861 0.957 -15.705 1.00 78.12 131 THR A CA 1
ATOM 1057 C C . THR A 1 131 ? 18.933 -0.253 -15.727 1.00 78.12 131 THR A C 1
ATOM 1059 O O . THR A 1 131 ? 18.602 -0.729 -16.803 1.00 78.12 131 THR A O 1
ATOM 1062 N N . ALA A 1 132 ? 18.416 -0.690 -14.577 1.00 77.56 132 ALA A N 1
ATOM 1063 C CA . ALA A 1 132 ? 17.427 -1.763 -14.500 1.00 77.56 132 ALA A CA 1
ATOM 1064 C C . ALA A 1 132 ? 16.140 -1.413 -15.264 1.00 77.56 132 ALA A C 1
ATOM 1066 O O . ALA A 1 132 ? 15.594 -2.253 -15.975 1.00 77.56 132 ALA A O 1
ATOM 1067 N N . GLN A 1 133 ? 15.684 -0.159 -15.177 1.00 79.56 133 GLN A N 1
ATOM 1068 C CA . GLN A 1 133 ? 14.532 0.328 -15.931 1.00 79.56 133 GLN A CA 1
ATOM 1069 C C . GLN A 1 133 ? 14.789 0.320 -17.444 1.00 79.56 133 GLN A C 1
ATOM 1071 O O . GLN A 1 133 ? 13.909 -0.090 -18.195 1.00 79.56 133 GLN A O 1
ATOM 1076 N N . ARG A 1 134 ? 15.979 0.746 -17.893 1.00 82.50 134 ARG A N 1
ATOM 1077 C CA . ARG A 1 134 ? 16.379 0.701 -19.310 1.00 82.50 134 ARG A CA 1
ATOM 1078 C C . ARG A 1 134 ? 16.460 -0.733 -19.814 1.00 82.50 134 ARG A C 1
ATOM 1080 O O . ARG A 1 134 ? 15.721 -1.072 -20.723 1.00 82.50 134 ARG A O 1
ATOM 1087 N N . CYS A 1 135 ? 17.219 -1.597 -19.139 1.00 83.50 135 CYS A N 1
ATOM 1088 C CA . CYS A 1 135 ? 17.322 -3.011 -19.502 1.00 83.50 135 CYS A CA 1
ATOM 1089 C C . CYS A 1 135 ? 15.951 -3.705 -19.522 1.00 83.50 135 CYS A C 1
ATOM 1091 O O . CYS A 1 135 ? 15.683 -4.516 -20.400 1.00 83.50 135 CYS A O 1
ATOM 1093 N N . GLY A 1 136 ? 15.064 -3.378 -18.575 1.00 81.19 136 GLY A N 1
ATOM 1094 C CA . GLY A 1 136 ? 13.697 -3.895 -18.557 1.00 81.19 136 GLY A CA 1
ATOM 1095 C C . GLY A 1 136 ? 12.852 -3.399 -19.733 1.00 81.19 136 GLY A C 1
ATOM 1096 O O . GLY A 1 136 ? 12.110 -4.185 -20.319 1.00 81.19 136 GLY A O 1
ATOM 1097 N N . ARG A 1 137 ? 12.974 -2.116 -20.102 1.00 81.75 137 ARG A N 1
ATOM 1098 C CA . ARG A 1 137 ? 12.282 -1.533 -21.262 1.00 81.75 137 ARG A CA 1
ATOM 1099 C C . ARG A 1 137 ? 12.795 -2.136 -22.568 1.00 81.75 137 ARG A C 1
ATOM 1101 O O . ARG A 1 137 ? 11.977 -2.515 -23.394 1.00 81.75 137 ARG A O 1
ATOM 1108 N N . ASP A 1 138 ? 14.105 -2.312 -22.697 1.00 84.25 138 ASP A N 1
ATOM 1109 C CA . ASP A 1 138 ? 14.743 -2.916 -23.869 1.00 84.25 138 ASP A CA 1
ATOM 1110 C C . ASP A 1 138 ? 14.355 -4.397 -24.010 1.00 84.25 138 ASP A C 1
ATOM 1112 O O . ASP A 1 138 ? 14.001 -4.852 -25.095 1.00 84.25 138 ASP A O 1
ATOM 1116 N N . ALA A 1 139 ? 14.323 -5.150 -22.903 1.00 81.81 139 ALA A N 1
ATOM 1117 C CA . ALA A 1 139 ? 13.876 -6.543 -22.901 1.00 81.81 139 ALA A CA 1
ATOM 1118 C C . ALA A 1 139 ? 12.387 -6.684 -23.267 1.00 81.81 139 ALA A C 1
ATOM 1120 O O . ALA A 1 139 ? 12.011 -7.586 -24.015 1.00 81.81 139 ALA A O 1
ATOM 1121 N N . MET A 1 140 ? 11.534 -5.787 -22.761 1.00 77.94 140 MET A N 1
ATOM 1122 C CA . MET A 1 140 ? 10.113 -5.737 -23.123 1.00 77.94 140 MET A CA 1
ATOM 1123 C C . MET A 1 140 ? 9.921 -5.356 -24.592 1.00 77.94 140 MET A C 1
ATOM 1125 O O . MET A 1 140 ? 9.124 -5.991 -25.280 1.00 77.94 140 MET A O 1
ATOM 1129 N N . HIS A 1 141 ? 10.660 -4.360 -25.083 1.00 80.94 141 HIS A N 1
ATOM 1130 C CA . HIS A 1 141 ? 10.619 -3.936 -26.481 1.00 80.94 141 HIS A CA 1
ATOM 1131 C C . HIS A 1 14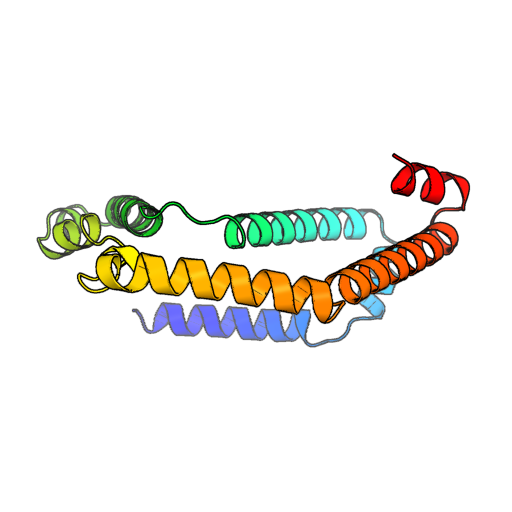1 ? 11.014 -5.085 -27.409 1.00 80.94 141 HIS A C 1
ATOM 1133 O O . HIS A 1 141 ? 10.229 -5.443 -28.282 1.00 80.94 141 HIS A O 1
ATOM 1139 N N . ALA A 1 142 ? 12.131 -5.766 -27.134 1.00 78.44 142 ALA A N 1
ATOM 1140 C CA . ALA A 1 142 ? 12.564 -6.940 -27.891 1.00 78.44 142 ALA A CA 1
ATOM 1141 C C . ALA A 1 142 ? 11.516 -8.071 -27.880 1.00 78.44 142 ALA A C 1
ATOM 1143 O O . ALA A 1 142 ? 11.221 -8.660 -28.921 1.00 78.44 142 ALA A O 1
ATOM 1144 N N . TYR A 1 143 ? 10.903 -8.346 -26.725 1.00 76.62 143 TYR A N 1
ATOM 1145 C CA . TYR A 1 143 ? 9.851 -9.358 -26.596 1.00 76.62 143 TYR A CA 1
ATOM 1146 C C . TYR A 1 143 ? 8.606 -9.031 -27.435 1.00 76.62 143 TYR A C 1
ATOM 1148 O O . TYR A 1 143 ? 8.042 -9.913 -28.090 1.00 76.62 143 TYR A O 1
ATOM 1156 N N . TYR A 1 144 ? 8.163 -7.771 -27.422 1.00 72.19 144 TYR A N 1
ATOM 1157 C CA . TYR A 1 144 ? 6.989 -7.342 -28.179 1.00 72.19 144 TYR A CA 1
ATOM 1158 C C . TYR A 1 144 ? 7.282 -7.180 -29.670 1.00 72.19 144 TYR A C 1
ATOM 1160 O O . TYR A 1 144 ? 6.462 -7.618 -30.471 1.00 72.19 144 TYR A O 1
ATOM 1168 N N . ALA A 1 145 ? 8.454 -6.674 -30.053 1.00 77.94 145 ALA A N 1
ATOM 1169 C CA . ALA A 1 145 ? 8.892 -6.607 -31.444 1.00 77.94 145 ALA A CA 1
ATOM 1170 C C . ALA A 1 145 ? 8.912 -8.003 -32.088 1.00 77.94 145 ALA A C 1
ATOM 1172 O O . ALA A 1 145 ? 8.445 -8.178 -33.212 1.00 77.94 145 ALA A O 1
ATOM 1173 N N . GLN A 1 146 ? 9.351 -9.023 -31.342 1.00 76.44 146 GLN A N 1
ATOM 1174 C CA . GLN A 1 146 ? 9.378 -10.409 -31.813 1.00 76.44 146 GLN A CA 1
ATOM 1175 C C . GLN A 1 146 ? 7.981 -11.051 -31.940 1.00 76.44 146 GLN A C 1
ATOM 1177 O O . GLN A 1 146 ? 7.816 -11.993 -32.712 1.00 76.44 146 GLN A O 1
ATOM 1182 N N . ARG A 1 147 ? 6.969 -10.579 -31.194 1.00 74.56 147 ARG A N 1
ATOM 1183 C CA . ARG A 1 147 ? 5.614 -11.176 -31.174 1.00 74.56 147 ARG A CA 1
ATOM 1184 C C . ARG A 1 147 ? 4.540 -10.393 -31.929 1.00 74.56 147 ARG A C 1
ATOM 1186 O O . ARG A 1 147 ? 3.574 -11.006 -32.373 1.00 74.56 147 ARG A O 1
ATOM 1193 N N . LEU A 1 148 ? 4.657 -9.071 -32.016 1.00 74.00 148 LEU A N 1
ATOM 1194 C CA . LEU A 1 148 ? 3.650 -8.163 -32.583 1.00 74.00 148 LEU A CA 1
ATOM 1195 C C . LEU A 1 148 ? 4.142 -7.431 -33.843 1.00 74.00 148 LEU A C 1
ATOM 1197 O O . LEU A 1 148 ? 3.330 -6.794 -34.508 1.00 74.00 148 LEU A O 1
ATOM 1201 N N . GLY A 1 149 ? 5.432 -7.543 -34.180 1.00 71.38 149 GLY A N 1
ATOM 1202 C CA . GLY A 1 149 ? 6.079 -6.765 -35.238 1.00 71.38 149 GLY A CA 1
ATOM 1203 C C . GLY A 1 149 ? 6.703 -5.470 -34.705 1.00 71.38 149 GLY A C 1
ATOM 1204 O O . GLY A 1 149 ? 6.241 -4.910 -33.709 1.00 71.38 149 GLY A O 1
ATOM 1205 N N . GLN A 1 150 ? 7.778 -5.014 -35.357 1.00 73.19 150 GLN A N 1
ATOM 1206 C CA . GLN A 1 150 ? 8.558 -3.839 -34.940 1.00 73.19 150 GLN A CA 1
ATOM 1207 C C . GLN A 1 150 ? 7.724 -2.553 -34.905 1.00 73.19 150 GLN A C 1
ATOM 1209 O O . GLN A 1 150 ? 7.779 -1.838 -33.909 1.00 73.19 150 GLN A O 1
ATOM 1214 N N . ASP A 1 151 ? 6.879 -2.327 -35.914 1.00 72.06 151 ASP A N 1
ATOM 1215 C CA . ASP A 1 151 ? 6.091 -1.092 -36.039 1.00 72.06 151 ASP A CA 1
ATOM 1216 C C . ASP A 1 151 ? 5.134 -0.871 -34.853 1.00 72.06 151 ASP A C 1
ATOM 1218 O O . ASP A 1 151 ? 5.018 0.237 -34.333 1.00 72.06 151 ASP A O 1
ATOM 1222 N N . LEU A 1 152 ? 4.487 -1.938 -34.365 1.00 67.69 152 LEU A N 1
ATOM 1223 C CA . LEU A 1 152 ? 3.554 -1.852 -33.236 1.00 67.69 152 LEU A CA 1
ATOM 1224 C C . LEU A 1 152 ? 4.274 -1.728 -31.887 1.00 67.69 152 LEU A C 1
ATOM 1226 O O . LEU A 1 152 ? 3.759 -1.112 -30.955 1.00 67.69 152 LEU A O 1
ATOM 1230 N N . ALA A 1 153 ? 5.447 -2.353 -31.753 1.00 67.94 153 ALA A N 1
ATOM 1231 C CA . ALA A 1 153 ? 6.254 -2.246 -30.544 1.00 67.94 153 ALA A CA 1
ATOM 1232 C C . ALA A 1 153 ? 6.803 -0.821 -30.382 1.00 67.94 153 ALA A C 1
ATOM 1234 O O . ALA A 1 153 ? 6.747 -0.270 -29.282 1.00 67.94 153 ALA A O 1
ATOM 1235 N N . ASP A 1 154 ? 7.260 -0.200 -31.471 1.00 75.06 154 ASP A N 1
ATOM 1236 C CA . ASP A 1 154 ? 7.730 1.182 -31.444 1.00 75.06 154 ASP A CA 1
ATOM 1237 C C . ASP A 1 154 ? 6.612 2.152 -31.050 1.00 75.06 154 ASP A C 1
ATOM 1239 O O . ASP A 1 154 ? 6.827 2.978 -30.164 1.00 75.06 154 ASP A O 1
ATOM 1243 N N . GLU A 1 155 ? 5.395 2.002 -31.577 1.00 71.38 155 GLU A N 1
ATOM 1244 C CA . GLU A 1 155 ? 4.252 2.859 -31.218 1.00 71.38 155 GLU A CA 1
ATOM 1245 C C . GLU A 1 155 ? 3.880 2.772 -29.719 1.00 71.38 155 GLU A C 1
ATOM 1247 O O . GLU A 1 155 ? 3.568 3.781 -29.088 1.00 71.38 155 GLU A O 1
ATOM 1252 N N . ILE A 1 156 ? 3.982 1.586 -29.100 1.00 71.31 156 ILE A N 1
ATOM 1253 C CA . ILE A 1 156 ? 3.662 1.374 -27.673 1.00 71.31 156 ILE A CA 1
ATOM 1254 C C . ILE A 1 156 ? 4.715 1.988 -26.737 1.00 71.31 156 ILE A C 1
ATOM 1256 O O . ILE A 1 156 ? 4.378 2.418 -25.632 1.00 71.31 156 ILE A O 1
ATOM 1260 N N . PHE A 1 157 ? 5.990 1.991 -27.133 1.00 70.69 157 PHE A N 1
ATOM 1261 C CA . PHE A 1 157 ? 7.092 2.418 -26.264 1.00 70.69 157 PHE A CA 1
ATOM 1262 C C . PHE A 1 157 ? 7.644 3.817 -26.573 1.00 70.69 157 PHE A C 1
ATOM 1264 O O . PHE A 1 157 ? 8.441 4.305 -25.762 1.00 70.69 157 PHE A O 1
ATOM 1271 N N . THR A 1 158 ? 7.239 4.457 -27.677 1.00 68.06 158 THR A N 1
ATOM 1272 C CA . THR A 1 158 ? 7.622 5.840 -28.039 1.00 68.06 158 THR A CA 1
ATOM 1273 C C . THR A 1 158 ? 6.565 6.909 -27.724 1.00 68.06 158 THR A C 1
ATOM 1275 O O . THR A 1 158 ? 6.927 8.086 -27.697 1.00 68.06 158 THR A O 1
ATOM 1278 N N . ALA A 1 159 ? 5.315 6.521 -27.433 1.00 51.19 159 ALA A N 1
ATOM 1279 C CA . ALA A 1 159 ? 4.275 7.400 -26.875 1.00 51.19 159 ALA A CA 1
ATOM 1280 C C . ALA A 1 159 ? 4.544 7.778 -25.403 1.00 51.19 159 ALA A C 1
ATOM 1282 O O . ALA A 1 159 ? 4.175 8.911 -25.018 1.00 51.19 159 ALA A O 1
#

Secondary structure (DSSP, 8-state):
--HHHHHHHHHHHHHHHHHHSS--HHHHHHHHH-HHHHHHHHHHHHHHHHHHHHHHS---TTHHHHHHHHHHHTS-HHHHTSHHHHHHHH-----GGGSTTHHHHHHHHHHHHHHHHHHHHHTTHHHHHHHHHHHHHHHHHHHHHHHH-HHHHHHHHH-

Foldseek 3Di:
DDPVVVVVVVVVVVVVCVVVVDPPPVLVVVCVVDVVSVVVVVVVVVVVVVVVVVVVPPPPQCPQLVVLVVVLVPDDPVSCPDPVSVVSNVDTPPDPCPDPCCVVCVVVVVVVVVVVVVCCVVVCVVVVVVVVVVVVLVVVLVVCCVPPNNVVSCVVSVD